Protein AF-A0A9W9TW59-F1 (afdb_monomer)

Organism: Penicillium citrinum (NCBI:txid5077)

InterPro domains:
  IPR010573 Major facilitator transporter Str1/Tri12-like [PF06609] (7-144)

Sequence (156 aa):
MCPLYCKPEDIGLASGFLGSAKQICGTIATSIYIAVLHGRVAVNLPRDVSAAALSAGLPGSSLSNFLDAFAIHKSSAIERVPGVTNRIIVAATDASKTAYSQSFRTVFLVSISFGVLSTIAAMLSVSVDDKLDNAIAAKLLGTDASQESINDDQEK

Radius of gyration: 30.32 Å; Cα contacts (8 Å, |Δi|>4): 82; chains: 1; bounding box: 84×18×67 Å

Secondary structure (DSSP, 8-state):
-GGGTS-GGGHHHHHHHHHHHHHHHHHHHHHHHHHHHHHHHHHHHHHHHHHHHHHTT--GGGHHHHHHHHHTT-HHHHTTSTT--HHHHHHHHHHHHHHHHHHHHHHHHHHHHHHHHHHHHHHTPPP-GGG--S--S-----GGGGTHHHHHTT--

Mean predicted aligned error: 12.63 Å

pLDDT: mean 75.86, std 13.12, range [33.72, 95.0]

Solvent-accessible surface area (backbone atoms only — not comparable to full-atom values): 8976 Å² total; per-residue (Å²): 120,58,65,69,77,44,59,76,90,42,34,64,60,49,49,52,50,52,51,51,55,53,50,53,53,52,52,52,54,51,51,50,48,51,53,52,39,52,58,36,40,70,52,36,35,60,51,38,27,48,53,35,33,48,75,62,66,41,58,77,86,44,46,63,62,44,51,56,20,55,74,68,69,36,67,74,50,42,72,67,38,83,79,68,45,75,67,39,55,52,41,29,55,52,26,38,54,52,23,49,52,58,28,49,54,53,49,53,55,54,50,50,54,56,50,51,53,51,51,52,55,57,70,70,55,75,85,62,69,93,57,71,62,97,75,72,85,71,80,84,74,56,82,79,57,66,61,58,66,64,54,60,74,71,76,115

Foldseek 3Di:
DQQLVDALVCNVVSVVVVVVVVVVVVVVLVVVLVVLLCVQLVPQLLVLLLVQLVVVPNDPVQSVQCVVLVVVVDPVSNVPGPPDDPSSVVSSVVSSVVSSVVSVVVSVVVVVVVVVVVVVVVVPDDDCVVSPDPDDSDDPDDPVCVVVVVVVVVVD

Structure (mmCIF, N/CA/C/O backbone):
data_AF-A0A9W9TW59-F1
#
_entry.id   AF-A0A9W9TW59-F1
#
loop_
_atom_site.group_PDB
_atom_site.id
_atom_site.type_symbol
_atom_site.label_atom_id
_atom_site.label_alt_id
_atom_site.label_comp_id
_atom_site.label_asym_id
_atom_site.label_entity_id
_atom_site.label_seq_id
_atom_site.pdbx_PDB_ins_code
_atom_site.Cartn_x
_atom_site.Cartn_y
_atom_site.Cartn_z
_atom_site.occupancy
_atom_site.B_iso_or_equiv
_atom_site.auth_seq_id
_atom_site.auth_comp_id
_atom_site.auth_asym_id
_atom_site.auth_atom_id
_atom_site.pdbx_PDB_model_num
ATOM 1 N N . MET A 1 1 ? 18.274 -1.350 -21.489 1.00 56.00 1 MET A N 1
ATOM 2 C CA . MET A 1 1 ? 18.341 -1.213 -22.961 1.00 56.00 1 MET A CA 1
ATOM 3 C C . MET A 1 1 ? 19.050 0.056 -23.446 1.00 56.00 1 MET A C 1
ATOM 5 O O . MET A 1 1 ? 19.491 0.058 -24.582 1.00 56.00 1 MET A O 1
ATOM 9 N N . CYS A 1 2 ? 19.261 1.095 -22.624 1.00 59.47 2 CYS A N 1
ATOM 10 C CA . CYS A 1 2 ? 20.026 2.290 -23.033 1.00 59.47 2 CYS A CA 1
ATOM 11 C C . CYS A 1 2 ? 21.478 2.059 -23.523 1.00 59.47 2 CYS A C 1
ATOM 13 O O . CYS A 1 2 ? 21.885 2.784 -24.427 1.00 59.47 2 CYS A O 1
ATOM 15 N N . PRO A 1 3 ? 22.257 1.074 -23.017 1.00 64.06 3 PRO A N 1
ATOM 16 C CA . PRO A 1 3 ? 23.664 0.936 -23.411 1.00 64.06 3 PRO A CA 1
ATOM 17 C C . PRO A 1 3 ? 23.898 0.603 -24.889 1.00 64.06 3 PRO A C 1
ATOM 19 O O . PRO A 1 3 ? 24.966 0.906 -25.397 1.00 64.06 3 PRO A O 1
AT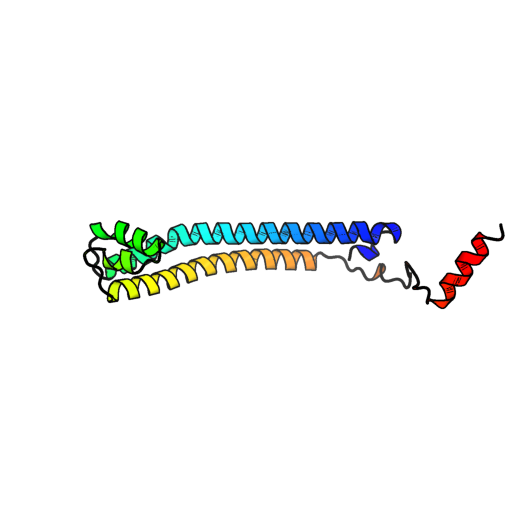OM 22 N N . LEU A 1 4 ? 22.919 0.005 -25.581 1.00 68.00 4 LEU A N 1
ATOM 23 C CA . LEU A 1 4 ? 23.049 -0.350 -27.004 1.00 68.00 4 LEU A CA 1
ATOM 24 C C . LEU A 1 4 ? 22.642 0.785 -27.955 1.00 68.00 4 LEU A C 1
ATOM 26 O O . LEU A 1 4 ? 22.865 0.699 -29.158 1.00 68.00 4 LEU A O 1
ATOM 30 N N . TYR A 1 5 ? 21.999 1.830 -27.428 1.00 70.31 5 TYR A N 1
ATOM 31 C CA . TYR A 1 5 ? 21.502 2.952 -28.226 1.00 70.31 5 TYR A CA 1
ATOM 32 C C . TYR A 1 5 ? 22.427 4.173 -28.165 1.00 70.31 5 TYR A C 1
ATOM 34 O O . TYR A 1 5 ? 22.399 5.022 -29.053 1.00 70.31 5 TYR A O 1
ATOM 42 N N . CYS A 1 6 ? 23.246 4.260 -27.117 1.00 70.88 6 CYS A N 1
ATOM 43 C CA . CYS A 1 6 ? 24.203 5.337 -26.906 1.00 70.88 6 CYS A CA 1
ATOM 44 C C . CYS A 1 6 ? 25.602 4.934 -27.381 1.00 70.88 6 CYS A C 1
ATOM 46 O O . CYS A 1 6 ? 25.947 3.754 -27.431 1.00 70.88 6 CYS A O 1
ATOM 48 N N . LYS A 1 7 ? 26.421 5.936 -27.711 1.00 77.69 7 LYS A N 1
ATOM 49 C CA . LYS A 1 7 ? 27.840 5.718 -28.000 1.00 77.69 7 LYS A CA 1
ATOM 50 C C . LYS A 1 7 ? 28.561 5.188 -26.748 1.00 77.69 7 LYS A C 1
ATOM 52 O O . LYS A 1 7 ? 28.135 5.511 -25.637 1.00 77.69 7 LYS A O 1
ATOM 57 N N . PRO A 1 8 ? 29.670 4.441 -26.908 1.00 77.56 8 PRO A N 1
ATOM 58 C CA . PRO A 1 8 ? 30.474 3.915 -25.800 1.00 77.56 8 PRO A CA 1
ATOM 59 C C . PRO A 1 8 ? 30.847 4.944 -24.723 1.00 77.56 8 PRO A C 1
ATOM 61 O O . PRO A 1 8 ? 30.873 4.612 -23.544 1.00 77.56 8 PRO A O 1
ATOM 64 N N . GLU A 1 9 ? 31.089 6.191 -25.126 1.00 81.75 9 GLU A N 1
ATOM 65 C CA . GLU A 1 9 ? 31.438 7.320 -24.251 1.00 81.75 9 GLU A CA 1
ATOM 66 C C . GLU A 1 9 ? 30.305 7.747 -23.293 1.00 81.75 9 GLU A C 1
ATOM 68 O O . GLU A 1 9 ? 30.578 8.192 -22.179 1.00 81.75 9 GLU A O 1
ATOM 73 N N . ASP A 1 10 ? 29.037 7.516 -23.654 1.00 84.06 10 ASP A N 1
ATOM 74 C CA . ASP A 1 10 ? 27.863 8.030 -22.927 1.00 84.06 10 ASP A CA 1
ATOM 75 C C . ASP A 1 10 ? 27.094 6.960 -22.132 1.00 84.06 10 ASP A C 1
ATOM 77 O O . ASP A 1 10 ? 26.067 7.247 -21.504 1.00 84.06 10 ASP A O 1
ATOM 81 N N . ILE A 1 11 ? 27.563 5.708 -22.122 1.00 84.31 11 ILE A N 1
ATOM 82 C CA . ILE A 1 11 ? 26.847 4.586 -21.487 1.00 84.31 11 ILE A CA 1
ATOM 83 C C . ILE A 1 11 ? 26.612 4.805 -19.985 1.00 84.31 11 ILE A C 1
ATOM 85 O O . ILE A 1 11 ? 25.581 4.383 -19.449 1.00 84.31 11 ILE A O 1
ATOM 89 N N . GLY A 1 12 ? 27.544 5.492 -19.314 1.00 86.06 12 GLY A N 1
ATOM 90 C CA . GLY A 1 12 ? 27.455 5.831 -17.895 1.00 86.06 12 GLY A CA 1
ATOM 91 C C . GLY A 1 12 ? 26.373 6.874 -17.617 1.00 86.06 12 GLY A C 1
ATOM 92 O O . GLY A 1 12 ? 25.542 6.672 -16.730 1.00 86.06 12 GLY A O 1
ATOM 93 N N . LEU A 1 13 ? 26.322 7.940 -18.425 1.00 88.31 13 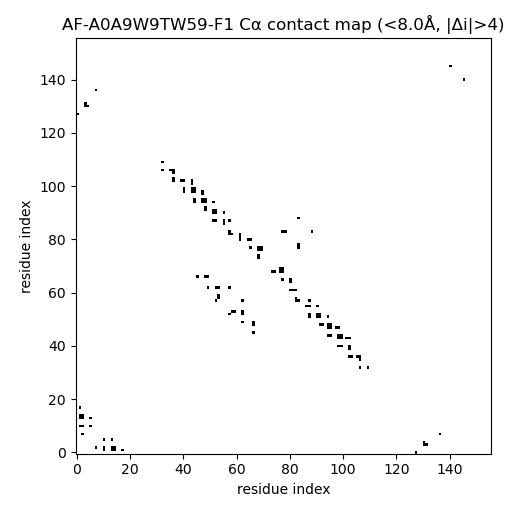LEU A N 1
ATOM 94 C CA . LEU A 1 13 ? 25.296 8.984 -18.331 1.00 88.31 13 LEU A CA 1
ATOM 95 C C . LEU A 1 13 ? 23.903 8.409 -18.606 1.00 88.31 13 LEU A C 1
ATOM 97 O O . LEU A 1 13 ? 22.978 8.615 -17.817 1.00 88.31 13 LEU A O 1
ATOM 101 N N . ALA A 1 14 ? 23.766 7.628 -19.678 1.00 86.19 14 ALA A N 1
ATOM 102 C CA . ALA A 1 14 ? 22.493 7.027 -20.063 1.00 86.19 14 ALA A CA 1
ATOM 103 C C . ALA A 1 14 ? 21.971 6.040 -19.001 1.00 86.19 14 ALA A C 1
ATOM 105 O O . ALA A 1 14 ? 20.789 6.064 -18.645 1.00 86.19 14 ALA A O 1
ATOM 106 N N . SER A 1 15 ? 22.850 5.197 -18.449 1.00 85.62 15 SER A N 1
ATOM 107 C CA . SER A 1 15 ? 22.480 4.227 -17.408 1.00 85.62 15 SER A CA 1
ATOM 108 C C . SER A 1 15 ? 22.170 4.902 -16.067 1.00 85.62 15 SER A C 1
ATOM 110 O O . SER A 1 15 ? 21.210 4.518 -15.394 1.00 85.62 15 SER A O 1
ATOM 112 N N . GLY A 1 16 ? 22.929 5.936 -15.694 1.00 89.69 16 GLY A N 1
ATOM 113 C CA . GLY A 1 16 ? 22.694 6.718 -14.477 1.00 89.69 16 GLY A CA 1
ATOM 114 C C . GLY A 1 16 ? 21.382 7.507 -14.519 1.00 89.69 16 GLY A C 1
ATOM 115 O O . GLY A 1 16 ? 20.626 7.522 -13.539 1.00 89.69 16 GLY A O 1
ATOM 116 N N . PHE A 1 17 ? 21.059 8.100 -15.672 1.00 90.25 17 PHE A N 1
ATOM 117 C CA . PHE A 1 17 ? 19.783 8.781 -15.885 1.00 90.25 17 PHE A CA 1
ATOM 118 C C . PHE A 1 17 ? 18.599 7.810 -15.786 1.00 90.25 17 PHE A C 1
ATOM 120 O O . PHE A 1 17 ? 17.645 8.074 -15.049 1.00 90.25 17 PHE A O 1
ATOM 127 N N . LEU A 1 18 ? 18.686 6.648 -16.447 1.00 88.12 18 LEU A N 1
ATOM 128 C CA . LEU A 1 18 ? 17.665 5.599 -16.354 1.00 88.12 18 LEU A CA 1
ATOM 129 C C . LEU A 1 18 ? 17.457 5.131 -14.904 1.00 88.12 18 LEU A C 1
ATOM 131 O O . LEU A 1 18 ? 16.318 4.964 -14.459 1.00 88.12 18 LEU A O 1
ATOM 135 N N . GLY A 1 19 ? 18.548 4.948 -14.155 1.00 89.00 19 GLY A N 1
ATOM 136 C CA . GLY A 1 19 ? 18.500 4.592 -12.737 1.00 89.00 19 GLY A CA 1
ATOM 137 C C . GLY A 1 19 ? 17.748 5.632 -11.906 1.00 89.00 19 GLY A C 1
ATOM 138 O O . GLY A 1 19 ? 16.834 5.279 -11.160 1.00 89.00 19 GLY A O 1
ATOM 139 N N . SER A 1 20 ? 18.067 6.913 -12.090 1.00 93.19 20 SER A N 1
ATOM 140 C CA . SER A 1 20 ? 17.399 8.023 -11.396 1.00 93.19 20 SER A CA 1
ATOM 141 C C . SER A 1 20 ? 15.906 8.087 -11.717 1.00 93.19 20 SER A C 1
ATOM 143 O O . SER A 1 20 ? 15.081 8.159 -10.804 1.00 93.19 20 SER A O 1
ATOM 145 N N . ALA A 1 21 ? 15.541 7.971 -12.997 1.00 89.75 21 ALA A N 1
ATOM 146 C CA . ALA A 1 21 ? 14.145 7.952 -13.428 1.00 89.75 21 ALA A CA 1
ATOM 147 C C . ALA A 1 21 ? 13.359 6.809 -12.761 1.00 89.75 21 ALA A C 1
ATOM 149 O O . ALA A 1 21 ? 12.262 7.026 -12.242 1.00 89.75 21 ALA A O 1
ATOM 150 N N . LYS A 1 22 ? 13.948 5.605 -12.677 1.00 88.38 22 LYS A N 1
ATOM 151 C CA . LYS A 1 22 ? 13.330 4.460 -11.989 1.00 88.38 22 LYS A CA 1
ATOM 152 C C . LYS A 1 22 ? 13.079 4.744 -10.505 1.00 88.38 22 LYS A C 1
ATOM 154 O O . LYS A 1 22 ? 12.034 4.359 -9.976 1.00 88.38 22 LYS A O 1
ATOM 159 N N . GLN A 1 23 ? 14.028 5.392 -9.832 1.00 93.06 23 GLN A N 1
ATOM 160 C CA . GLN A 1 23 ? 13.902 5.713 -8.408 1.00 93.06 23 GLN A CA 1
ATOM 161 C C . GLN A 1 23 ? 12.814 6.760 -8.158 1.00 93.06 23 GLN A C 1
ATOM 163 O O . GLN A 1 23 ? 12.021 6.597 -7.231 1.00 93.06 23 GLN A O 1
ATOM 168 N N . ILE A 1 24 ? 12.707 7.778 -9.016 1.00 94.81 24 ILE A N 1
ATOM 169 C CA . ILE A 1 24 ? 11.651 8.797 -8.925 1.00 94.81 24 ILE A CA 1
ATOM 170 C C . ILE A 1 24 ? 10.267 8.143 -9.032 1.00 94.81 24 ILE A C 1
ATOM 172 O O . ILE A 1 24 ? 9.409 8.378 -8.178 1.00 94.81 24 ILE A O 1
ATOM 176 N N . CYS A 1 25 ? 10.067 7.255 -10.010 1.00 89.19 25 CYS A N 1
ATOM 177 C CA . CYS A 1 25 ? 8.811 6.515 -10.158 1.00 89.19 25 CYS A CA 1
ATOM 178 C C . CYS A 1 25 ? 8.468 5.682 -8.910 1.00 89.19 25 CYS A C 1
ATOM 180 O O . CYS A 1 25 ? 7.315 5.671 -8.478 1.00 89.19 25 CYS A O 1
ATOM 182 N N . GLY A 1 26 ? 9.460 5.020 -8.301 1.00 90.25 26 GLY A N 1
ATOM 183 C CA . GLY A 1 26 ? 9.267 4.234 -7.076 1.00 90.25 26 GLY A CA 1
ATOM 184 C C . GLY A 1 26 ? 8.805 5.079 -5.884 1.00 90.25 26 GLY A C 1
ATOM 185 O O . GLY A 1 26 ? 7.881 4.690 -5.162 1.00 90.25 26 GLY A O 1
ATOM 186 N N . THR A 1 27 ? 9.395 6.263 -5.710 1.00 95.00 27 THR A N 1
ATOM 187 C CA . THR A 1 27 ? 9.021 7.200 -4.640 1.00 95.00 27 THR A CA 1
ATOM 188 C C . THR A 1 27 ? 7.611 7.749 -4.837 1.00 95.00 27 THR A C 1
ATOM 190 O O . THR A 1 27 ? 6.821 7.765 -3.891 1.00 95.00 27 THR A O 1
ATOM 193 N N . ILE A 1 28 ? 7.261 8.145 -6.065 1.00 93.38 28 ILE A N 1
ATOM 194 C CA . ILE A 1 28 ? 5.924 8.662 -6.389 1.00 93.38 28 ILE A CA 1
ATOM 195 C C . ILE A 1 28 ? 4.863 7.586 -6.136 1.00 93.38 28 ILE A C 1
ATOM 197 O O . ILE A 1 28 ? 3.877 7.850 -5.449 1.00 93.38 28 ILE A O 1
ATOM 201 N N . ALA A 1 29 ? 5.087 6.359 -6.619 1.00 90.31 29 ALA A N 1
ATOM 202 C CA . ALA A 1 29 ? 4.166 5.246 -6.398 1.00 90.31 29 ALA A CA 1
ATOM 203 C C . ALA A 1 29 ? 3.953 4.981 -4.898 1.00 90.31 29 ALA A C 1
ATOM 205 O O . ALA A 1 29 ? 2.817 4.871 -4.440 1.00 90.31 29 ALA A O 1
ATOM 206 N N . THR A 1 30 ? 5.038 4.961 -4.119 1.00 91.81 30 THR A N 1
ATOM 207 C CA . THR A 1 30 ? 4.977 4.775 -2.661 1.00 91.81 30 THR A CA 1
ATOM 208 C C . THR A 1 30 ? 4.178 5.887 -1.980 1.00 91.81 30 THR A C 1
ATOM 210 O O . THR A 1 30 ? 3.311 5.602 -1.154 1.00 91.81 30 THR A O 1
ATOM 213 N N . SER A 1 31 ? 4.407 7.148 -2.354 1.00 94.94 31 SER A N 1
ATOM 214 C CA . SER A 1 31 ? 3.675 8.293 -1.799 1.00 94.94 31 SER A CA 1
ATOM 215 C C . SER A 1 31 ? 2.172 8.211 -2.089 1.00 94.94 31 SER A C 1
ATOM 217 O O . SER A 1 31 ? 1.363 8.400 -1.180 1.00 94.94 31 SER A O 1
ATOM 219 N N . ILE A 1 32 ? 1.790 7.837 -3.315 1.00 92.12 32 ILE A N 1
ATOM 220 C CA . ILE A 1 32 ? 0.385 7.635 -3.698 1.00 92.12 32 ILE A CA 1
ATOM 221 C C . ILE A 1 32 ? -0.247 6.516 -2.864 1.00 92.12 32 ILE A C 1
ATOM 223 O O . ILE A 1 32 ? -1.344 6.698 -2.334 1.00 92.12 32 ILE A O 1
ATOM 227 N N . TYR A 1 33 ? 0.434 5.377 -2.703 1.00 90.94 33 TYR A N 1
ATOM 228 C CA . TYR A 1 33 ? -0.090 4.273 -1.895 1.00 90.94 33 TYR A CA 1
ATOM 229 C C . TYR A 1 33 ? -0.319 4.677 -0.442 1.00 90.94 33 TYR A C 1
ATOM 231 O O . TYR A 1 33 ? -1.374 4.370 0.113 1.00 90.94 33 TYR A O 1
ATOM 239 N N . ILE A 1 34 ? 0.631 5.397 0.157 1.00 93.06 34 ILE A N 1
ATOM 240 C CA . ILE A 1 34 ? 0.508 5.899 1.527 1.00 93.06 34 ILE A CA 1
ATOM 241 C C . ILE A 1 34 ? -0.652 6.896 1.618 1.00 93.06 34 ILE A C 1
ATOM 243 O O . ILE A 1 34 ? -1.501 6.752 2.492 1.00 93.06 34 ILE A O 1
ATOM 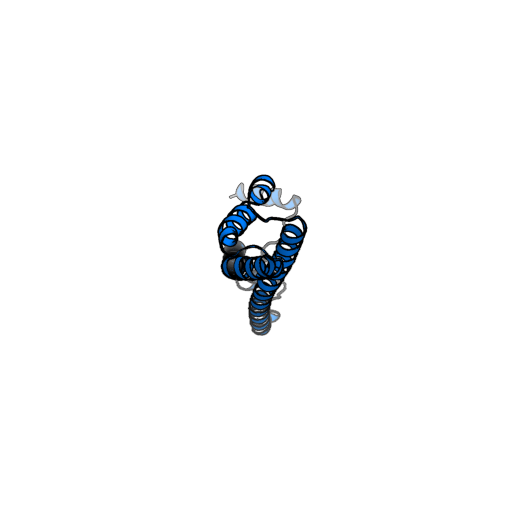247 N N . ALA A 1 35 ? -0.757 7.855 0.696 1.00 93.44 35 ALA A N 1
ATOM 248 C CA . ALA A 1 35 ? -1.836 8.842 0.698 1.00 93.44 35 ALA A CA 1
ATOM 249 C C . ALA A 1 35 ? -3.226 8.189 0.594 1.00 93.44 35 ALA A C 1
ATOM 251 O O . ALA A 1 35 ? -4.133 8.529 1.357 1.00 93.44 35 ALA A O 1
ATOM 252 N N . VAL A 1 36 ? -3.388 7.207 -0.301 1.00 90.94 36 VAL A N 1
ATOM 253 C CA . VAL A 1 36 ? -4.640 6.448 -0.444 1.00 90.94 36 VAL A CA 1
ATOM 254 C C . VAL A 1 36 ? -4.928 5.630 0.812 1.00 90.94 36 VAL A C 1
ATOM 256 O O . VAL A 1 36 ? -6.064 5.636 1.289 1.00 90.94 36 VAL A O 1
ATOM 259 N N . LEU A 1 37 ? -3.923 4.949 1.366 1.00 90.38 37 LEU A N 1
ATOM 260 C CA . LEU A 1 37 ? -4.084 4.156 2.580 1.00 90.38 37 LEU A CA 1
ATOM 261 C C . LEU A 1 37 ? -4.510 5.036 3.759 1.00 90.38 37 LEU A C 1
ATOM 263 O O . LEU A 1 37 ? -5.500 4.721 4.409 1.00 90.38 37 LEU A O 1
ATOM 267 N N . HIS A 1 38 ? -3.829 6.157 3.997 1.00 89.56 38 HIS A N 1
ATOM 268 C CA . HIS A 1 38 ? -4.184 7.095 5.062 1.00 89.56 38 HIS A CA 1
ATOM 269 C C . HIS A 1 38 ? -5.579 7.688 4.861 1.00 89.56 38 HIS A C 1
ATOM 271 O O . HIS A 1 38 ? -6.362 7.712 5.807 1.00 89.56 38 HIS A O 1
ATOM 277 N N . GLY A 1 39 ? -5.925 8.097 3.636 1.00 90.06 39 GLY A N 1
ATOM 278 C CA . GLY A 1 39 ? -7.256 8.620 3.329 1.00 90.06 39 GLY A CA 1
ATOM 279 C C . GLY A 1 39 ? -8.369 7.594 3.563 1.00 90.06 39 GLY A C 1
ATOM 280 O O . GLY A 1 39 ? -9.420 7.937 4.099 1.00 90.06 39 GLY A O 1
ATOM 281 N N . ARG A 1 40 ? -8.143 6.319 3.215 1.00 87.94 40 ARG A N 1
ATOM 282 C CA . ARG A 1 40 ? -9.122 5.240 3.433 1.00 87.94 40 ARG A CA 1
ATOM 283 C C . ARG A 1 40 ? -9.200 4.806 4.890 1.00 87.94 40 ARG A C 1
ATOM 285 O O . ARG A 1 40 ? -10.302 4.684 5.413 1.00 87.94 40 ARG A O 1
ATOM 292 N N . VAL A 1 41 ? -8.067 4.640 5.566 1.00 86.69 41 VAL A N 1
ATOM 293 C CA . VAL A 1 41 ? -8.029 4.282 6.990 1.00 86.69 41 VAL A CA 1
ATOM 294 C C . VAL A 1 41 ? -8.692 5.372 7.833 1.00 86.69 41 VAL A C 1
ATOM 296 O O . VAL A 1 41 ? -9.501 5.046 8.694 1.00 86.69 41 VAL A O 1
ATOM 299 N N . ALA A 1 42 ? -8.455 6.655 7.546 1.00 83.88 42 ALA A N 1
ATOM 300 C CA . ALA A 1 42 ? -9.081 7.761 8.276 1.00 83.88 42 ALA A CA 1
ATOM 301 C C . ALA A 1 42 ? -10.619 7.772 8.190 1.00 83.88 42 ALA A C 1
ATOM 303 O O . ALA A 1 42 ? -11.269 8.309 9.080 1.00 83.88 42 ALA A O 1
ATOM 304 N N . VAL A 1 43 ? -11.208 7.171 7.149 1.00 83.12 43 VAL A N 1
ATOM 305 C CA . VAL A 1 43 ? -12.666 7.093 6.964 1.00 83.12 43 VAL A CA 1
ATOM 306 C C . VAL A 1 43 ? -13.226 5.755 7.451 1.00 83.12 43 VAL A C 1
ATOM 308 O O . VAL A 1 43 ? -14.213 5.721 8.185 1.00 83.12 43 VAL A O 1
ATOM 311 N N . ASN A 1 44 ? -12.606 4.640 7.062 1.00 83.06 44 ASN A N 1
ATOM 312 C CA . ASN A 1 44 ? -13.098 3.296 7.356 1.00 83.06 44 ASN A CA 1
ATOM 313 C C . ASN A 1 44 ? -12.916 2.921 8.831 1.00 83.06 44 ASN A C 1
ATOM 315 O O . ASN A 1 44 ? -13.801 2.296 9.409 1.00 83.06 44 ASN A O 1
ATOM 319 N N . LEU A 1 45 ? -11.805 3.325 9.454 1.00 78.62 45 LEU A N 1
ATOM 320 C CA . LEU A 1 45 ? -11.500 2.977 10.841 1.00 78.62 45 LEU A CA 1
ATOM 321 C C . LEU A 1 45 ? -12.528 3.562 11.831 1.00 78.62 45 LEU A C 1
ATOM 323 O O . LEU A 1 45 ? -13.135 2.775 12.558 1.00 78.62 45 LEU A O 1
ATOM 327 N N . PRO A 1 46 ? -12.819 4.882 11.854 1.00 76.50 46 PRO A N 1
ATOM 328 C CA . PRO A 1 46 ? -13.838 5.410 12.759 1.00 76.50 46 PRO A CA 1
ATOM 329 C C . PRO A 1 46 ? -15.240 4.902 12.407 1.00 76.50 46 PRO A C 1
ATOM 331 O O . PRO A 1 46 ? -16.044 4.699 13.312 1.00 76.50 46 PRO A O 1
ATOM 334 N N . ARG A 1 47 ? -15.544 4.640 11.128 1.00 79.81 47 ARG A N 1
ATOM 335 C CA . ARG A 1 47 ? -16.846 4.106 10.695 1.00 79.81 47 ARG A CA 1
ATOM 336 C C . ARG A 1 47 ? -17.103 2.692 11.216 1.00 79.81 47 ARG A C 1
ATOM 338 O O . ARG A 1 47 ? -18.147 2.449 11.815 1.00 79.81 47 ARG A O 1
ATOM 345 N N . ASP A 1 48 ? -16.171 1.769 11.008 1.00 79.06 48 ASP A N 1
ATOM 346 C CA . ASP A 1 48 ? -16.372 0.368 11.388 1.00 79.06 48 ASP A CA 1
ATOM 347 C C . ASP A 1 48 ? -16.214 0.177 12.907 1.00 79.06 48 ASP A C 1
ATOM 349 O O . ASP A 1 48 ? -16.979 -0.571 13.518 1.00 79.06 48 ASP A O 1
ATOM 353 N N . VAL A 1 49 ? -15.298 0.915 13.553 1.00 76.94 49 VAL A N 1
ATOM 354 C CA . VAL A 1 49 ? -15.133 0.877 15.018 1.00 76.94 49 VAL A CA 1
ATOM 355 C C . VAL A 1 49 ? -16.331 1.511 15.732 1.00 76.94 49 VAL A C 1
ATOM 357 O O . VAL A 1 49 ? -16.791 0.960 16.731 1.00 76.94 49 VAL A O 1
ATOM 360 N N . SER A 1 50 ? -16.892 2.617 15.225 1.00 74.56 50 SER A N 1
ATOM 361 C CA . SER A 1 50 ? -18.109 3.210 15.807 1.00 74.56 50 SER A CA 1
ATOM 362 C C . SER A 1 50 ? -19.327 2.298 15.653 1.00 74.56 50 SER A C 1
ATOM 364 O O . SER A 1 50 ? -20.064 2.106 16.620 1.00 74.56 50 SER A O 1
ATOM 366 N N . ALA A 1 51 ? -19.508 1.669 14.488 1.00 76.81 51 ALA A N 1
ATOM 367 C CA . ALA A 1 51 ? -20.586 0.708 14.260 1.00 76.81 51 ALA A CA 1
ATOM 368 C C . ALA A 1 51 ? -20.480 -0.514 15.191 1.00 76.81 51 ALA A C 1
ATOM 370 O O . ALA A 1 51 ? -21.487 -0.948 15.760 1.00 76.81 51 ALA A O 1
ATOM 371 N N . ALA A 1 52 ? -19.268 -1.038 15.396 1.00 75.12 52 ALA A N 1
ATOM 372 C CA . ALA A 1 52 ? -19.020 -2.150 16.311 1.00 75.12 52 ALA A CA 1
ATOM 373 C C . ALA A 1 52 ? -19.205 -1.752 17.784 1.00 75.12 52 ALA A C 1
ATOM 375 O O . ALA A 1 52 ? -19.805 -2.510 18.546 1.00 75.12 52 ALA A O 1
ATOM 376 N N . ALA A 1 53 ? -18.757 -0.557 18.184 1.00 70.56 53 ALA A N 1
ATOM 377 C CA . ALA A 1 53 ? -18.930 -0.045 19.543 1.00 70.56 53 ALA A CA 1
ATOM 378 C C . ALA A 1 53 ? -20.412 0.184 19.890 1.00 70.56 53 ALA A C 1
ATOM 380 O O . ALA A 1 53 ? -20.859 -0.227 20.962 1.00 70.56 53 ALA A O 1
ATOM 381 N N . LEU A 1 54 ? -21.194 0.765 18.972 1.00 75.81 54 LEU A N 1
ATOM 382 C CA . LEU A 1 54 ? -22.643 0.938 19.146 1.00 75.81 54 LEU A CA 1
ATOM 383 C C . LEU A 1 54 ? -23.373 -0.409 19.190 1.00 75.81 54 LEU A C 1
ATOM 385 O O . LEU A 1 54 ? -24.214 -0.621 20.061 1.00 75.81 54 LEU A O 1
ATOM 389 N N . SER A 1 55 ? -23.011 -1.348 18.310 1.00 70.69 55 SER A N 1
ATOM 390 C CA . SER A 1 55 ? -23.597 -2.699 18.298 1.00 70.69 55 SER A CA 1
ATOM 391 C C . SER A 1 55 ? -23.252 -3.504 19.555 1.00 70.69 55 SER A C 1
ATOM 393 O O . SER A 1 55 ? -24.019 -4.370 19.971 1.00 70.69 55 SER A O 1
ATOM 395 N N . ALA A 1 56 ? -22.113 -3.212 20.186 1.00 66.81 56 ALA A N 1
ATOM 396 C CA . ALA A 1 56 ? -21.690 -3.819 21.442 1.00 66.81 56 ALA A CA 1
ATOM 397 C C . ALA A 1 56 ? -22.323 -3.163 22.689 1.00 66.81 56 ALA A C 1
ATOM 399 O O . ALA A 1 56 ? -22.058 -3.616 23.804 1.00 66.81 56 ALA A O 1
ATOM 400 N N . GLY A 1 57 ? -23.176 -2.145 22.513 1.00 63.56 57 GLY A N 1
ATOM 401 C CA . GLY A 1 57 ? -23.951 -1.517 23.586 1.00 63.56 57 GLY A CA 1
ATOM 402 C C . GLY A 1 57 ? -23.283 -0.307 24.240 1.00 63.56 57 GLY A C 1
ATOM 403 O O . GLY A 1 57 ? -23.688 0.085 25.334 1.00 63.56 57 GLY A O 1
ATOM 404 N N . LEU A 1 58 ? -22.267 0.290 23.606 1.00 67.31 58 LEU A N 1
ATOM 405 C CA . LEU A 1 58 ? -21.641 1.501 24.130 1.00 67.31 58 LEU A CA 1
ATOM 406 C C . LEU A 1 58 ? -22.599 2.703 23.977 1.00 67.31 58 LEU A C 1
ATOM 408 O O . LEU A 1 58 ? -23.092 2.942 22.870 1.00 67.31 58 LEU A O 1
ATOM 412 N N . PRO A 1 59 ? -22.862 3.493 25.036 1.00 66.31 59 PRO A N 1
ATOM 413 C CA . PRO A 1 59 ? -23.656 4.711 24.911 1.00 66.31 59 PRO A CA 1
ATOM 414 C C . PRO A 1 59 ? -22.955 5.708 23.980 1.00 66.31 59 PRO A C 1
ATOM 416 O O . PRO A 1 59 ? -21.752 5.949 24.101 1.00 66.31 59 PRO A O 1
ATOM 419 N N . GLY A 1 60 ? -23.711 6.317 23.059 1.00 63.34 60 GLY A N 1
ATOM 420 C CA . GLY A 1 60 ? -23.171 7.217 22.028 1.00 63.34 60 GLY A CA 1
ATOM 421 C C . GLY A 1 60 ? -22.383 8.417 22.572 1.00 63.34 60 GLY A C 1
ATOM 422 O O . GLY A 1 60 ? -21.517 8.942 21.880 1.00 63.34 60 GLY A O 1
ATOM 423 N N . SER A 1 61 ? -22.610 8.804 23.831 1.00 65.88 61 SER A N 1
ATOM 424 C CA . SER A 1 61 ? -21.856 9.847 24.539 1.00 65.88 61 SER A CA 1
ATOM 425 C C . SER A 1 61 ? -20.400 9.465 24.843 1.00 65.88 61 SER A C 1
ATOM 427 O O . SER A 1 61 ? -19.542 10.343 24.895 1.00 65.88 61 SER A O 1
ATOM 429 N N . SER A 1 62 ? -20.094 8.173 25.004 1.00 66.38 62 SER A N 1
ATOM 430 C CA . SER A 1 62 ? -18.736 7.668 25.275 1.00 66.38 62 SER A CA 1
ATOM 431 C C . SER A 1 62 ? -17.964 7.303 24.004 1.00 66.38 62 SER A C 1
ATOM 433 O O . SER A 1 62 ? -16.776 6.990 24.078 1.00 66.38 62 SER A O 1
ATOM 435 N N . LEU A 1 63 ? -18.609 7.345 22.835 1.00 69.56 63 LEU A N 1
ATOM 436 C CA . LEU A 1 63 ? -18.041 6.859 21.578 1.00 69.56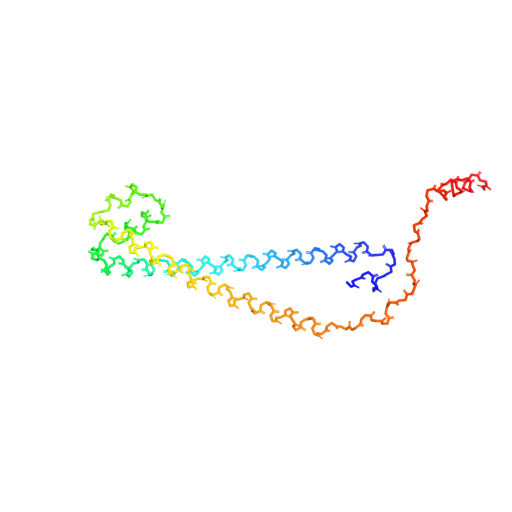 63 LEU A CA 1
ATOM 437 C C . LEU A 1 63 ? -16.844 7.694 21.105 1.00 69.56 63 LEU A C 1
ATOM 439 O O . LEU A 1 63 ? -15.842 7.125 20.682 1.00 69.56 63 LEU A O 1
ATOM 443 N N . SER A 1 64 ? -16.907 9.023 21.238 1.00 69.81 64 SER A N 1
ATOM 444 C CA . SER A 1 64 ? -15.783 9.902 20.878 1.00 69.81 64 SER A CA 1
ATOM 445 C C . SER A 1 64 ? -14.574 9.675 21.790 1.00 69.81 64 SER A C 1
ATOM 447 O O . SER A 1 64 ? -13.461 9.523 21.302 1.00 69.81 64 SER A O 1
ATOM 449 N N . ASN A 1 65 ? -14.802 9.557 23.105 1.00 69.25 65 ASN A N 1
ATOM 450 C CA . ASN A 1 65 ? -13.743 9.276 24.082 1.00 69.25 65 ASN A CA 1
ATOM 451 C C . ASN A 1 65 ? -13.125 7.885 23.880 1.00 69.25 65 ASN A C 1
ATOM 453 O O . ASN A 1 65 ? -11.923 7.708 24.063 1.00 69.25 65 ASN A O 1
ATOM 457 N N . PHE A 1 66 ? -13.935 6.897 23.484 1.00 70.75 66 PHE A N 1
ATOM 458 C CA . PHE A 1 66 ? -13.450 5.565 23.139 1.00 70.75 66 PHE A CA 1
ATOM 459 C C . PHE A 1 66 ? -12.602 5.578 21.865 1.00 70.75 66 PHE A C 1
ATOM 461 O O . PHE A 1 66 ? -11.545 4.958 21.855 1.00 70.75 66 PHE A O 1
ATOM 468 N N . LEU A 1 67 ? -13.016 6.300 20.818 1.00 72.38 67 LEU A N 1
ATOM 469 C CA . LEU A 1 67 ? -12.230 6.430 19.587 1.00 72.38 67 LEU A CA 1
ATOM 470 C C . LEU A 1 67 ? -10.896 7.150 19.823 1.00 72.38 67 LEU A C 1
ATOM 472 O O . LEU A 1 67 ? -9.878 6.674 19.324 1.00 72.38 67 LEU A O 1
ATOM 476 N N . ASP A 1 68 ? -10.874 8.220 20.623 1.00 72.50 68 ASP A N 1
ATOM 477 C CA . ASP A 1 68 ? -9.629 8.901 21.010 1.00 72.50 68 ASP A CA 1
ATOM 478 C C . ASP A 1 68 ? -8.703 7.973 21.810 1.00 72.50 68 ASP A C 1
ATOM 480 O O . ASP A 1 68 ? -7.518 7.831 21.501 1.00 72.50 68 ASP A O 1
ATOM 484 N N . ALA A 1 69 ? -9.241 7.262 22.807 1.00 69.00 69 ALA A N 1
ATOM 485 C CA . ALA A 1 69 ? -8.467 6.301 23.592 1.00 69.00 69 ALA A CA 1
ATOM 486 C C . ALA A 1 69 ? -7.939 5.133 22.737 1.00 69.00 69 ALA A C 1
ATOM 488 O O . ALA A 1 69 ? -6.819 4.657 22.955 1.00 69.00 69 ALA A O 1
ATOM 489 N N . PHE A 1 70 ? -8.724 4.690 21.751 1.00 70.19 70 PHE A N 1
ATOM 490 C CA . PHE A 1 70 ? -8.365 3.618 20.827 1.00 70.19 70 PHE A CA 1
ATOM 491 C C . PHE A 1 70 ? -7.294 4.058 19.821 1.00 70.19 70 PHE A C 1
ATOM 493 O O . PHE A 1 70 ? -6.373 3.289 19.550 1.00 70.19 70 PHE A O 1
ATOM 500 N N . ALA A 1 71 ? -7.346 5.303 19.336 1.00 69.50 71 ALA A N 1
ATOM 501 C CA . ALA A 1 71 ? -6.334 5.878 18.446 1.00 69.50 71 ALA A CA 1
ATOM 502 C C . ALA A 1 71 ? -4.954 6.002 19.117 1.00 69.50 71 ALA A C 1
ATOM 504 O O . ALA A 1 71 ? -3.922 5.852 18.465 1.00 69.50 71 ALA A O 1
ATOM 505 N N . ILE A 1 72 ? -4.926 6.229 20.433 1.00 72.69 72 ILE A N 1
ATOM 506 C CA . ILE A 1 72 ? -3.687 6.325 21.222 1.00 72.69 72 ILE A CA 1
ATOM 507 C C . ILE A 1 72 ? -3.123 4.924 21.559 1.00 72.69 72 ILE A C 1
ATOM 509 O O . ILE A 1 72 ? -2.023 4.814 22.103 1.00 72.69 72 ILE A O 1
ATOM 513 N N . HIS A 1 73 ? -3.849 3.840 21.240 1.00 65.06 73 HIS A N 1
ATOM 514 C CA . HIS A 1 73 ? -3.486 2.447 21.546 1.00 65.06 73 HIS A CA 1
ATOM 515 C C . HIS A 1 73 ? -3.099 2.209 23.021 1.00 65.06 73 HIS A C 1
ATOM 517 O O . HIS A 1 73 ? -2.332 1.299 23.341 1.00 65.06 73 HIS A O 1
ATOM 523 N N . LYS A 1 74 ? -3.622 3.020 23.951 1.00 67.88 74 LYS A N 1
ATOM 524 C CA . LYS A 1 74 ? -3.340 2.889 25.386 1.00 67.88 74 LYS A CA 1
ATOM 525 C C . LYS A 1 74 ? -4.467 2.145 26.086 1.00 67.88 74 LYS A C 1
ATOM 527 O O . LYS A 1 74 ? -5.525 2.718 26.335 1.00 67.88 74 LYS A O 1
ATOM 532 N N . SER A 1 75 ? -4.196 0.911 26.512 1.00 62.06 75 SER A N 1
ATOM 533 C CA . SER A 1 75 ? -5.144 0.103 27.297 1.00 62.06 75 SER A CA 1
ATOM 534 C C . SER A 1 75 ? -5.643 0.825 28.555 1.00 62.06 75 SER A C 1
ATOM 536 O O . SER A 1 75 ? -6.826 0.762 28.867 1.00 62.06 75 SER A O 1
ATOM 538 N N . SER A 1 76 ? -4.789 1.617 29.213 1.00 62.47 76 SER A N 1
ATOM 539 C CA . SER A 1 76 ? -5.165 2.398 30.402 1.00 62.47 76 SER A CA 1
ATOM 540 C C . SER A 1 76 ? -6.148 3.542 30.127 1.00 62.47 76 SER A C 1
ATOM 542 O O . SER A 1 76 ? -6.882 3.954 31.025 1.00 62.47 76 SER A O 1
ATOM 544 N N . ALA A 1 77 ? -6.172 4.074 28.900 1.00 62.50 77 ALA A N 1
ATOM 545 C CA . ALA A 1 77 ? -7.133 5.095 28.489 1.00 62.50 77 ALA A CA 1
ATOM 546 C C . ALA A 1 77 ? -8.480 4.466 28.110 1.00 62.50 77 ALA A C 1
ATOM 548 O O . ALA A 1 77 ? -9.526 5.042 28.391 1.00 62.50 77 ALA A O 1
ATOM 549 N N . ILE A 1 78 ? -8.447 3.262 27.532 1.00 62.34 78 ILE A N 1
ATOM 550 C CA . ILE A 1 78 ? -9.633 2.498 27.129 1.00 62.34 78 ILE A CA 1
ATOM 551 C C . ILE A 1 78 ? -10.418 2.013 28.359 1.00 62.34 78 ILE A C 1
ATOM 553 O O . ILE A 1 78 ? -11.642 2.110 28.382 1.00 62.34 78 ILE A O 1
ATOM 557 N N . GLU A 1 79 ? -9.727 1.573 29.415 1.00 64.06 79 GLU A N 1
ATOM 558 C CA . GLU A 1 79 ? -10.343 1.155 30.688 1.00 64.06 79 GLU A CA 1
ATOM 559 C C . GLU A 1 79 ? -10.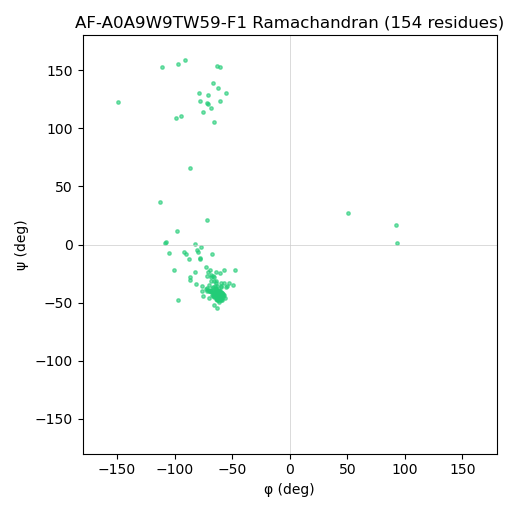967 2.312 31.486 1.00 64.06 79 GLU A C 1
ATOM 561 O O . GLU A 1 79 ? -11.856 2.092 32.306 1.00 64.06 79 GLU A O 1
ATOM 566 N N . ARG A 1 80 ? -10.535 3.557 31.241 1.00 63.34 80 ARG A N 1
ATOM 567 C CA . ARG A 1 80 ? -11.116 4.755 31.872 1.00 63.34 80 ARG A CA 1
ATOM 568 C C . ARG A 1 80 ? -12.446 5.186 31.256 1.00 63.34 80 ARG A C 1
ATOM 570 O O . ARG A 1 80 ? -13.111 6.047 31.833 1.00 63.34 80 ARG A O 1
ATOM 577 N N . VAL A 1 81 ? -12.832 4.640 30.101 1.00 62.78 81 VAL A N 1
ATOM 578 C CA . VAL A 1 81 ? -14.075 5.028 29.430 1.00 62.78 81 VAL A CA 1
ATOM 579 C C . VAL A 1 81 ? -15.273 4.363 30.127 1.00 62.78 81 VAL A C 1
ATOM 581 O O . VAL A 1 81 ? -15.338 3.133 30.202 1.00 62.78 81 VAL A O 1
ATOM 584 N N . PRO A 1 82 ? -16.263 5.143 30.605 1.00 58.78 82 PRO A N 1
ATOM 585 C CA . PRO A 1 82 ? -17.446 4.596 31.260 1.00 58.78 82 PRO A CA 1
ATOM 586 C C . PRO A 1 82 ? -18.229 3.680 30.310 1.00 58.78 82 PRO A C 1
ATOM 588 O O . PRO A 1 82 ? -18.634 4.108 29.226 1.00 58.78 82 PRO A O 1
ATOM 591 N N . GLY A 1 83 ? -18.453 2.429 30.725 1.00 61.12 83 GLY A N 1
ATOM 592 C CA . GLY A 1 83 ? -19.208 1.426 29.961 1.00 61.12 83 GLY A CA 1
ATOM 593 C C . GLY A 1 83 ? -18.364 0.510 29.068 1.00 61.12 83 GLY A C 1
ATOM 594 O O . GLY A 1 83 ? -18.924 -0.362 28.403 1.00 61.12 83 GLY A O 1
ATOM 595 N N . VAL A 1 84 ? -17.033 0.652 29.057 1.00 64.19 84 VAL A N 1
ATOM 596 C CA . VAL A 1 84 ? -16.160 -0.274 28.324 1.00 64.19 84 VAL A CA 1
ATOM 597 C C . VAL A 1 84 ? -16.099 -1.628 29.025 1.00 64.19 84 VAL A C 1
ATOM 599 O O . VAL A 1 84 ? -15.694 -1.758 30.174 1.00 64.19 84 VAL A O 1
ATOM 602 N N . THR A 1 85 ? -16.487 -2.662 28.286 1.00 72.00 85 THR A N 1
ATOM 603 C CA . THR A 1 85 ? -16.347 -4.069 28.669 1.00 72.00 85 THR A CA 1
ATOM 604 C C . THR A 1 85 ? -15.305 -4.720 27.767 1.00 72.00 85 THR A C 1
ATOM 606 O O . THR A 1 85 ? -15.179 -4.344 26.602 1.00 72.00 85 THR A O 1
ATOM 609 N N . ASN A 1 86 ? -14.620 -5.763 28.244 1.00 71.88 86 ASN A N 1
ATOM 610 C CA . ASN A 1 86 ? -13.650 -6.512 27.435 1.00 71.88 86 ASN A CA 1
ATOM 611 C C . ASN A 1 86 ? -14.240 -6.996 26.086 1.00 71.88 86 ASN A C 1
ATOM 613 O O . ASN A 1 86 ? -13.567 -6.974 25.061 1.00 71.88 86 ASN A O 1
ATOM 617 N N . ARG A 1 87 ? -15.544 -7.325 26.037 1.00 73.25 87 ARG A N 1
ATOM 618 C CA . ARG A 1 87 ? -16.255 -7.661 24.785 1.00 73.25 87 ARG A CA 1
ATOM 619 C C . ARG A 1 87 ? -16.251 -6.528 23.749 1.00 73.25 87 ARG A C 1
ATOM 621 O O . ARG A 1 87 ? -16.138 -6.815 22.564 1.00 73.25 87 ARG A O 1
ATOM 628 N N . ILE A 1 88 ? -16.353 -5.268 24.178 1.00 74.06 88 ILE A N 1
ATOM 629 C CA . ILE A 1 88 ? -16.331 -4.094 23.290 1.00 74.06 88 ILE A CA 1
ATOM 630 C C . ILE A 1 88 ? -14.928 -3.889 22.713 1.00 74.06 88 ILE A C 1
ATOM 632 O O . ILE A 1 88 ? -14.792 -3.610 21.527 1.00 74.06 88 ILE A O 1
ATOM 636 N N . ILE A 1 89 ? -13.882 -4.081 23.523 1.00 73.94 89 ILE A N 1
ATOM 637 C CA . ILE A 1 89 ? -12.484 -3.965 23.075 1.00 73.94 89 ILE A CA 1
ATOM 638 C C . ILE A 1 89 ? -12.174 -5.032 22.021 1.00 73.94 89 ILE A C 1
ATOM 640 O O . ILE A 1 89 ? -11.577 -4.731 20.984 1.00 73.94 89 ILE A O 1
ATOM 644 N N . VAL A 1 90 ? -12.628 -6.269 22.252 1.00 78.88 90 VAL A N 1
ATOM 645 C CA . VAL A 1 90 ? -12.485 -7.368 21.287 1.00 78.88 90 VAL A CA 1
ATOM 646 C C . VAL A 1 90 ? -13.246 -7.057 19.995 1.00 78.88 90 VAL A C 1
ATOM 648 O O . VAL A 1 90 ? -12.664 -7.166 18.919 1.00 78.88 90 VAL A O 1
ATOM 651 N N . ALA A 1 91 ? -14.499 -6.597 20.084 1.00 77.31 91 ALA A N 1
ATOM 652 C CA . ALA A 1 91 ? -15.299 -6.223 18.914 1.00 77.31 91 ALA A CA 1
ATOM 653 C C . ALA A 1 91 ? -14.686 -5.052 18.122 1.00 77.31 91 ALA A C 1
ATOM 655 O O . ALA A 1 91 ? -14.643 -5.093 16.896 1.00 77.31 91 ALA A O 1
ATOM 656 N N . ALA A 1 92 ? -14.156 -4.034 18.804 1.00 76.38 92 ALA A N 1
ATOM 657 C CA . ALA A 1 92 ? -13.472 -2.903 18.176 1.00 76.38 92 ALA A CA 1
ATOM 658 C C . ALA A 1 92 ? -12.161 -3.323 17.490 1.00 76.38 92 ALA A C 1
ATOM 660 O 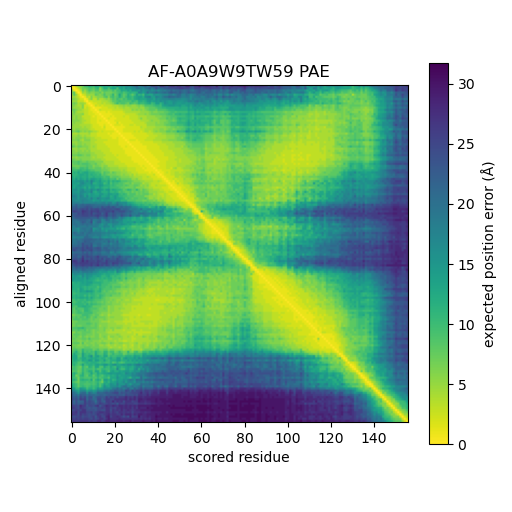O . ALA A 1 92 ? -11.831 -2.823 16.416 1.00 76.38 92 ALA A O 1
ATOM 661 N N . THR A 1 93 ? -11.431 -4.272 18.081 1.00 79.06 93 THR A N 1
ATOM 662 C CA . THR A 1 93 ? -10.203 -4.833 17.497 1.00 79.06 93 THR A CA 1
ATOM 663 C C . THR A 1 93 ? -10.499 -5.698 16.269 1.00 79.06 93 THR A C 1
ATOM 665 O O . THR A 1 93 ? -9.726 -5.713 15.315 1.00 79.06 93 THR A O 1
ATOM 668 N N . ASP A 1 94 ? -11.615 -6.421 16.259 1.00 82.50 94 ASP A N 1
ATOM 669 C CA . ASP A 1 94 ? -12.036 -7.190 15.086 1.00 82.50 94 ASP A CA 1
ATOM 670 C C . ASP A 1 94 ? -12.543 -6.279 13.952 1.00 82.50 94 ASP A C 1
ATOM 672 O O . ASP A 1 94 ? -12.181 -6.436 12.779 1.00 82.50 94 ASP A O 1
ATOM 676 N N . ALA A 1 95 ? -13.291 -5.233 14.312 1.00 82.25 95 ALA A N 1
ATOM 677 C CA . ALA A 1 95 ? -13.731 -4.204 13.378 1.00 82.25 95 ALA A CA 1
ATOM 678 C C . ALA A 1 95 ? -12.553 -3.437 12.760 1.00 82.25 95 ALA A C 1
ATOM 680 O O . ALA A 1 95 ? -12.553 -3.188 11.555 1.00 82.25 95 ALA A O 1
ATOM 681 N N . SER A 1 96 ? -11.511 -3.117 13.537 1.00 80.62 96 SER A N 1
ATOM 682 C CA . SER A 1 96 ? -10.319 -2.452 13.002 1.00 80.62 96 SER A CA 1
ATOM 683 C C . SER A 1 96 ? -9.581 -3.335 11.992 1.00 80.62 96 SER A C 1
ATOM 685 O O . SER A 1 96 ? -9.219 -2.848 10.920 1.00 80.62 96 SER A O 1
ATOM 687 N N . LYS A 1 97 ? -9.440 -4.646 12.246 1.00 84.31 97 LYS A N 1
ATOM 688 C CA . LYS A 1 97 ? -8.898 -5.602 11.256 1.00 84.31 97 LYS A CA 1
ATOM 689 C C . LYS A 1 97 ? -9.705 -5.593 9.958 1.00 84.31 97 LYS A C 1
ATOM 691 O O . LYS A 1 97 ? -9.123 -5.574 8.871 1.00 84.31 97 LYS A O 1
ATOM 696 N N . THR A 1 98 ? -11.031 -5.566 10.064 1.00 85.56 98 THR A N 1
ATOM 697 C CA . THR A 1 98 ? -11.929 -5.497 8.903 1.00 85.56 98 THR A CA 1
ATOM 698 C C . THR A 1 98 ? -11.748 -4.187 8.129 1.00 85.56 98 THR A C 1
ATOM 700 O O . THR A 1 98 ? -11.588 -4.215 6.905 1.00 85.56 98 THR A O 1
ATOM 703 N N . ALA A 1 99 ? -11.673 -3.051 8.823 1.00 84.06 99 ALA A N 1
ATOM 704 C CA . ALA A 1 99 ? -11.444 -1.739 8.219 1.00 84.06 99 ALA A CA 1
ATOM 705 C C . ALA A 1 99 ? -10.087 -1.650 7.497 1.00 84.06 99 ALA A C 1
ATOM 707 O O . ALA A 1 99 ? -9.999 -1.122 6.379 1.00 84.06 99 ALA A O 1
ATOM 708 N N . TYR A 1 100 ? -9.028 -2.210 8.093 1.00 85.62 100 TYR A N 1
ATOM 709 C CA . TYR A 1 100 ? -7.715 -2.307 7.452 1.00 85.62 100 TYR A CA 1
ATOM 710 C C . TYR A 1 100 ? -7.762 -3.195 6.210 1.00 85.62 100 TYR A C 1
ATOM 712 O O . TYR A 1 100 ? -7.262 -2.792 5.162 1.00 85.62 100 TYR A O 1
ATOM 720 N N . SER A 1 101 ? -8.418 -4.356 6.283 1.00 87.50 101 SER A N 1
ATOM 721 C CA . SER A 1 101 ? -8.602 -5.253 5.133 1.00 87.50 101 SER A CA 1
ATOM 722 C C . SER A 1 101 ? -9.282 -4.545 3.951 1.00 87.50 101 SER A C 1
ATOM 724 O O . SER A 1 101 ? -8.790 -4.592 2.818 1.00 87.50 101 SER A O 1
ATOM 726 N N . GLN A 1 102 ? -10.359 -3.793 4.206 1.00 86.44 102 GLN A N 1
ATOM 727 C CA . GLN A 1 102 ? -11.039 -3.007 3.170 1.00 86.44 102 GLN A CA 1
ATOM 728 C C . GLN A 1 102 ? -10.150 -1.901 2.583 1.00 86.44 102 GLN A C 1
ATOM 730 O O . GLN A 1 102 ? -10.151 -1.668 1.368 1.00 86.44 102 GLN A O 1
ATOM 735 N N . SER A 1 103 ? -9.369 -1.234 3.433 1.00 87.31 103 SER A N 1
ATOM 736 C CA . SER A 1 103 ? -8.444 -0.180 3.008 1.00 87.31 103 SER A CA 1
ATOM 737 C C . SER A 1 103 ? -7.331 -0.748 2.120 1.00 87.31 103 SER A C 1
ATOM 739 O O . SER A 1 103 ? -7.086 -0.225 1.030 1.00 87.31 103 SER A O 1
ATOM 741 N N . PHE A 1 104 ? -6.734 -1.881 2.503 1.00 87.38 104 PHE A N 1
ATOM 742 C CA . PHE A 1 104 ? -5.711 -2.563 1.705 1.00 87.38 104 PHE A CA 1
ATOM 743 C C . PHE A 1 104 ? -6.241 -3.068 0.368 1.00 87.38 104 PHE A C 1
ATOM 745 O O . PHE A 1 104 ? -5.550 -2.938 -0.641 1.00 87.38 104 PHE A O 1
ATOM 752 N N . ARG A 1 105 ? -7.480 -3.569 0.308 1.00 89.00 105 ARG A N 1
ATOM 753 C CA . ARG A 1 105 ? -8.097 -3.978 -0.965 1.00 89.00 105 ARG A CA 1
ATOM 754 C C . ARG A 1 105 ? -8.102 -2.843 -1.995 1.00 89.00 105 ARG A C 1
ATOM 756 O O . ARG A 1 105 ? -7.877 -3.088 -3.178 1.00 89.00 105 ARG A O 1
ATOM 763 N N . THR A 1 106 ? -8.312 -1.603 -1.550 1.00 88.12 106 THR A N 1
ATOM 764 C CA . TH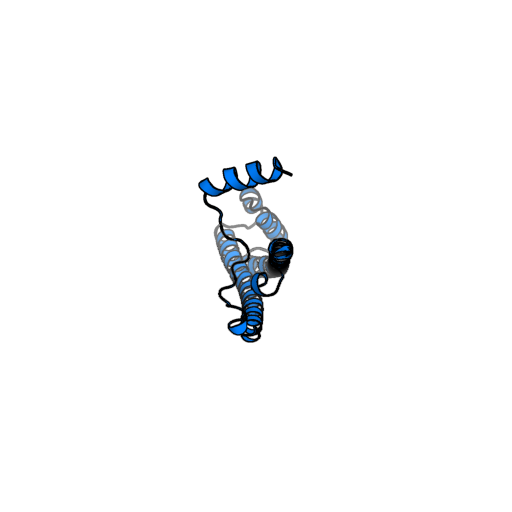R A 1 106 ? -8.252 -0.425 -2.430 1.00 88.12 106 THR A CA 1
ATOM 765 C C . THR A 1 106 ? -6.828 -0.183 -2.940 1.00 88.12 106 THR A C 1
ATOM 767 O O . THR A 1 106 ? -6.641 0.063 -4.128 1.00 88.12 106 THR A O 1
ATOM 770 N N . VAL A 1 107 ? -5.819 -0.311 -2.073 1.00 89.56 107 VAL A N 1
ATOM 771 C CA . VAL A 1 107 ? -4.396 -0.174 -2.438 1.00 89.56 107 VAL A CA 1
ATOM 772 C C . VAL A 1 107 ? -3.979 -1.237 -3.462 1.00 89.56 107 VAL A C 1
ATOM 774 O O . VAL A 1 107 ? -3.318 -0.914 -4.449 1.00 89.56 107 VAL A O 1
ATOM 777 N N . PHE A 1 108 ? -4.421 -2.486 -3.290 1.00 88.12 108 PHE A N 1
ATOM 778 C CA . PHE A 1 108 ? -4.170 -3.557 -4.258 1.00 88.12 108 PHE A CA 1
ATOM 779 C C . PHE A 1 108 ? -4.787 -3.269 -5.629 1.00 88.12 108 PHE A C 1
ATOM 781 O O . PHE A 1 108 ? -4.147 -3.520 -6.646 1.00 88.12 108 PHE A O 1
ATOM 788 N N . LEU A 1 109 ? -5.991 -2.693 -5.673 1.00 89.81 109 LEU A N 1
ATOM 789 C CA . LEU A 1 109 ? -6.624 -2.316 -6.937 1.00 89.81 109 LEU A CA 1
ATOM 790 C C . LEU A 1 109 ? -5.822 -1.231 -7.676 1.00 89.81 109 LEU A C 1
ATOM 792 O O . LEU A 1 109 ? -5.668 -1.302 -8.891 1.00 89.81 109 LEU A O 1
ATOM 796 N N . VAL A 1 110 ? -5.259 -0.264 -6.943 1.00 89.25 110 VAL A N 1
ATOM 797 C CA . VAL A 1 110 ? -4.367 0.764 -7.510 1.00 89.25 110 VAL A CA 1
ATOM 798 C C . VAL A 1 110 ? -3.084 0.132 -8.059 1.00 89.25 110 VAL A C 1
ATOM 800 O O . VAL A 1 110 ? -2.658 0.473 -9.160 1.00 89.25 110 VAL A O 1
ATOM 803 N N . SER A 1 111 ? -2.500 -0.822 -7.330 1.00 88.50 111 SER A N 1
ATOM 804 C CA . SER A 1 111 ? -1.305 -1.561 -7.762 1.00 88.50 111 SER A CA 1
ATOM 805 C C . SER A 1 111 ? -1.507 -2.312 -9.075 1.00 88.50 111 SER A C 1
ATOM 807 O O . SER A 1 111 ? -0.660 -2.236 -9.970 1.00 88.50 111 SER A O 1
ATOM 809 N N . ILE A 1 112 ? -2.667 -2.948 -9.240 1.00 91.69 112 ILE A N 1
ATOM 810 C CA . ILE A 1 112 ? -3.018 -3.642 -10.482 1.00 91.69 112 ILE A CA 1
ATOM 811 C C . ILE A 1 112 ? -3.025 -2.668 -11.669 1.00 91.69 112 ILE A C 1
ATOM 813 O O . ILE A 1 112 ? -2.471 -2.996 -12.715 1.00 91.69 112 ILE A O 1
ATOM 817 N N . SER A 1 113 ? -3.562 -1.454 -11.513 1.00 90.06 11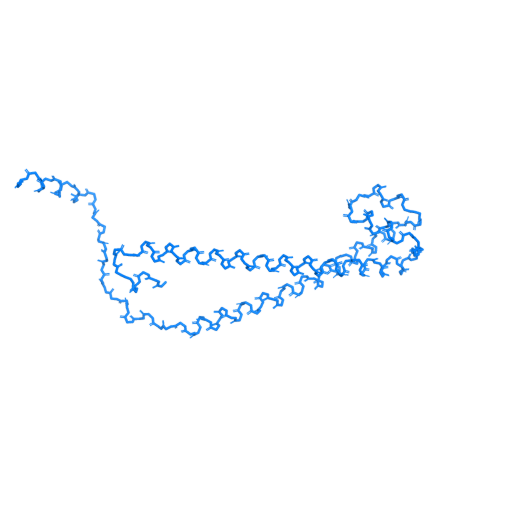3 SER A N 1
ATOM 818 C CA . SER A 1 113 ? -3.579 -0.449 -12.588 1.00 90.06 113 SER A CA 1
ATOM 819 C C . SER A 1 113 ? -2.175 -0.046 -13.055 1.00 90.06 113 SER A C 1
ATOM 821 O O . SER A 1 113 ? -1.931 0.055 -14.258 1.00 90.06 113 SER A O 1
ATOM 823 N N . PHE A 1 114 ? -1.229 0.137 -12.126 1.00 88.25 114 PHE A N 1
ATOM 824 C CA . PHE A 1 114 ? 0.172 0.412 -12.473 1.00 88.25 114 PHE A CA 1
ATOM 825 C C . PHE A 1 114 ? 0.851 -0.792 -13.136 1.00 88.25 114 PHE A C 1
ATOM 827 O O . PHE A 1 114 ? 1.623 -0.616 -14.080 1.00 88.25 114 PHE A O 1
ATOM 834 N N . GLY A 1 115 ? 0.534 -2.008 -12.685 1.00 89.31 115 GLY A N 1
ATOM 835 C CA . GLY A 1 115 ? 1.000 -3.242 -13.316 1.00 89.31 115 GLY A CA 1
ATOM 836 C C . GLY A 1 115 ? 0.545 -3.350 -14.771 1.00 89.31 115 GLY A C 1
ATOM 837 O O . GLY A 1 115 ? 1.371 -3.568 -15.652 1.00 89.31 115 GLY A O 1
ATOM 838 N N . VAL A 1 116 ? -0.740 -3.102 -15.041 1.00 93.06 116 VAL A N 1
ATOM 839 C CA . VAL A 1 116 ? -1.302 -3.117 -16.403 1.00 93.06 116 VAL A CA 1
ATOM 840 C C . VAL A 1 116 ? -0.616 -2.083 -1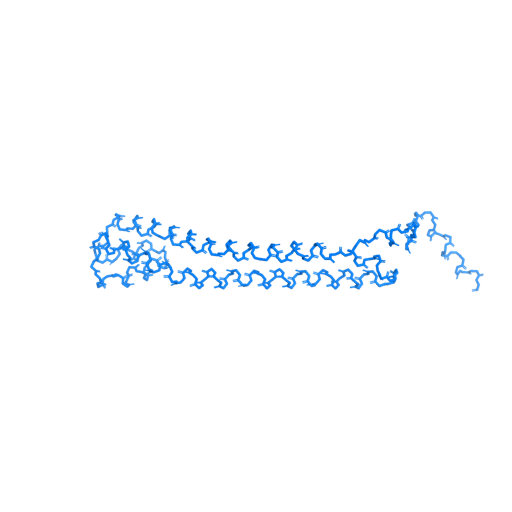7.295 1.00 93.06 116 VAL A C 1
ATOM 842 O O . VAL A 1 116 ? -0.218 -2.412 -18.413 1.00 93.06 116 VAL A O 1
ATOM 845 N N . LEU A 1 117 ? -0.411 -0.858 -16.802 1.00 89.56 117 LEU A N 1
ATOM 846 C CA . LEU A 1 117 ? 0.307 0.172 -17.554 1.00 89.56 117 LEU A CA 1
ATOM 847 C C . LEU A 1 117 ? 1.749 -0.259 -17.877 1.00 89.56 117 LEU A C 1
ATOM 849 O O . LEU A 1 117 ? 2.215 -0.053 -18.997 1.00 89.56 117 LEU A O 1
ATOM 853 N N . SER A 1 118 ? 2.433 -0.911 -16.931 1.00 87.94 118 SER A N 1
ATOM 854 C CA . SER A 1 118 ? 3.769 -1.475 -17.155 1.00 87.94 118 SER A CA 1
ATOM 855 C C . SER A 1 118 ? 3.762 -2.585 -18.204 1.00 87.94 118 SER A C 1
ATOM 857 O O . SER A 1 118 ? 4.685 -2.662 -19.012 1.00 87.94 118 SER A O 1
ATOM 859 N N . THR A 1 119 ? 2.745 -3.447 -18.213 1.00 91.25 119 THR A N 1
ATOM 860 C CA . THR A 1 119 ? 2.616 -4.508 -19.219 1.00 91.25 119 THR A CA 1
ATOM 861 C C . THR A 1 119 ? 2.387 -3.920 -20.607 1.00 91.25 119 THR A C 1
ATOM 863 O O . THR A 1 119 ? 3.011 -4.363 -21.566 1.00 91.25 119 THR A O 1
ATOM 866 N N . ILE A 1 120 ? 1.556 -2.881 -20.721 1.00 91.94 120 ILE A N 1
ATOM 867 C CA . ILE A 1 120 ? 1.342 -2.164 -21.985 1.00 91.94 120 ILE A CA 1
ATOM 868 C C . ILE A 1 120 ? 2.656 -1.536 -22.466 1.00 91.94 120 ILE A C 1
ATOM 870 O O . ILE A 1 120 ? 3.044 -1.742 -23.612 1.00 91.94 120 ILE A O 1
ATOM 874 N N . ALA A 1 121 ? 3.390 -0.846 -21.590 1.00 86.12 121 ALA A N 1
ATOM 875 C CA . ALA A 1 121 ? 4.692 -0.270 -21.935 1.00 86.12 121 ALA A CA 1
ATOM 876 C C . ALA A 1 121 ? 5.718 -1.334 -22.380 1.00 86.12 121 ALA A C 1
ATOM 878 O O . ALA A 1 121 ? 6.505 -1.092 -23.297 1.00 86.12 121 ALA A O 1
ATOM 879 N N . ALA A 1 122 ? 5.687 -2.524 -21.773 1.00 87.12 122 ALA A N 1
ATOM 880 C CA . ALA A 1 122 ? 6.523 -3.646 -22.192 1.00 87.12 122 ALA A CA 1
ATOM 881 C C . ALA A 1 122 ? 6.136 -4.164 -23.588 1.00 87.12 122 ALA A C 1
ATOM 883 O O . ALA A 1 122 ? 7.022 -4.452 -24.385 1.00 87.12 122 ALA A O 1
ATOM 884 N N . MET A 1 123 ? 4.840 -4.224 -23.915 1.00 85.75 123 MET A N 1
ATOM 885 C CA . MET A 1 123 ? 4.373 -4.644 -25.244 1.00 85.75 123 MET A CA 1
ATOM 886 C C . MET A 1 123 ? 4.722 -3.642 -26.353 1.00 85.75 123 MET A C 1
ATOM 888 O O . MET A 1 123 ? 4.943 -4.052 -27.486 1.00 85.75 123 MET A O 1
ATOM 892 N N . LEU A 1 124 ? 4.787 -2.342 -26.045 1.00 83.25 124 LEU A N 1
ATOM 893 C CA . LEU A 1 124 ? 5.213 -1.308 -27.000 1.00 83.25 124 LEU A CA 1
ATOM 894 C C . LEU A 1 124 ? 6.742 -1.190 -27.146 1.00 83.25 124 LEU A C 1
ATOM 896 O O . LEU A 1 124 ? 7.211 -0.402 -27.968 1.00 83.25 124 LEU A O 1
ATOM 900 N N . SER A 1 125 ? 7.532 -1.932 -26.364 1.00 81.31 125 SER A N 1
ATOM 901 C CA . SER A 1 125 ? 8.989 -1.896 -26.499 1.00 81.31 125 SER A CA 1
ATOM 902 C C . SER A 1 125 ? 9.424 -2.584 -27.796 1.00 81.31 125 SER A C 1
ATOM 904 O O . SER A 1 125 ? 9.153 -3.761 -28.010 1.00 81.31 125 SER A O 1
ATOM 906 N N . VAL A 1 126 ? 10.105 -1.827 -28.659 1.00 73.75 126 VAL A N 1
ATOM 907 C CA . VAL A 1 126 ? 10.654 -2.302 -29.938 1.00 73.75 126 VAL A CA 1
ATOM 908 C C . VAL A 1 126 ? 11.770 -3.322 -29.700 1.00 73.75 126 VAL A C 1
ATOM 910 O O . VAL A 1 126 ? 12.607 -3.140 -28.812 1.00 73.75 126 VAL A O 1
ATOM 913 N N . SER A 1 127 ? 11.790 -4.381 -30.514 1.00 71.69 127 SER A N 1
ATOM 914 C CA . SER A 1 127 ? 12.851 -5.391 -30.525 1.00 71.69 127 SER A CA 1
ATOM 915 C C . SER A 1 127 ? 14.221 -4.748 -30.744 1.00 71.69 127 SER A C 1
ATOM 917 O O . SER A 1 127 ? 14.413 -3.954 -31.659 1.00 71.69 127 SER A O 1
ATOM 919 N N . VAL A 1 128 ? 15.185 -5.106 -29.896 1.00 63.50 128 VAL A N 1
ATOM 920 C CA . VAL A 1 128 ? 16.554 -4.553 -29.898 1.00 63.50 128 VAL A CA 1
ATOM 921 C C . VAL A 1 128 ? 17.530 -5.474 -30.649 1.00 63.50 128 VAL A C 1
ATOM 923 O O . VAL A 1 128 ? 18.741 -5.294 -30.567 1.00 63.50 128 VAL A O 1
ATOM 926 N N . ASP A 1 129 ? 16.994 -6.465 -31.368 1.00 66.31 129 ASP A N 1
ATOM 927 C CA . ASP A 1 129 ? 17.749 -7.539 -32.022 1.00 66.31 129 ASP A CA 1
ATOM 928 C C . ASP A 1 129 ? 18.754 -6.983 -33.044 1.00 66.31 129 ASP A C 1
ATOM 930 O O . ASP A 1 129 ? 19.925 -7.346 -33.027 1.00 66.31 129 ASP A O 1
ATOM 934 N N . ASP A 1 130 ? 18.352 -5.963 -33.809 1.00 66.56 130 ASP A N 1
ATOM 935 C CA . ASP A 1 130 ? 19.205 -5.284 -34.799 1.00 66.56 130 ASP A CA 1
ATOM 936 C C . ASP A 1 130 ? 20.380 -4.484 -34.194 1.00 66.56 130 ASP A C 1
ATOM 938 O O . ASP A 1 130 ? 21.223 -3.961 -34.924 1.00 66.56 130 ASP A O 1
ATOM 942 N N . LYS A 1 131 ? 20.438 -4.320 -32.865 1.00 63.38 131 LYS A N 1
ATOM 943 C CA . LYS A 1 131 ? 21.522 -3.608 -32.159 1.00 63.38 131 LYS A CA 1
ATOM 944 C C . LYS A 1 131 ? 22.448 -4.544 -31.379 1.00 63.38 131 LYS A C 1
ATOM 946 O O . LYS A 1 131 ? 23.380 -4.062 -30.734 1.00 63.38 131 LYS A O 1
ATOM 951 N N . LEU A 1 132 ? 22.216 -5.855 -31.433 1.00 63.22 132 LEU A N 1
ATOM 952 C CA . LEU A 1 132 ? 23.083 -6.881 -30.850 1.00 63.22 132 LEU A CA 1
ATOM 953 C C . LEU A 1 132 ? 24.182 -7.280 -31.847 1.00 63.22 132 LEU A C 1
ATOM 955 O O . LEU A 1 132 ? 24.210 -8.405 -32.335 1.00 63.22 132 LEU A O 1
ATOM 959 N N . ASP A 1 133 ? 25.087 -6.355 -32.163 1.00 73.31 133 ASP A N 1
ATOM 960 C CA . ASP A 1 133 ? 26.267 -6.671 -32.977 1.00 73.31 133 ASP A CA 1
ATOM 961 C C . ASP A 1 133 ? 27.465 -7.076 -32.090 1.00 73.31 133 ASP A C 1
ATOM 963 O O . ASP A 1 133 ? 27.522 -6.720 -30.911 1.00 73.31 133 ASP A O 1
ATOM 967 N N . ASN A 1 134 ? 28.459 -7.789 -32.636 1.00 69.25 134 ASN A N 1
ATOM 968 C CA . ASN A 1 134 ? 29.664 -8.242 -31.901 1.00 69.25 134 ASN A CA 1
ATOM 969 C C . ASN A 1 134 ? 30.654 -7.098 -31.565 1.00 69.25 134 ASN A C 1
ATOM 971 O O . ASN A 1 134 ? 31.845 -7.324 -31.331 1.00 69.25 134 ASN A O 1
ATOM 975 N N . ALA A 1 135 ? 30.180 -5.853 -31.549 1.00 66.56 135 ALA A N 1
ATOM 976 C CA . ALA A 1 135 ? 30.973 -4.671 -31.261 1.00 66.56 135 ALA A CA 1
ATOM 977 C C . ALA A 1 135 ? 31.268 -4.571 -29.755 1.00 66.56 135 ALA A C 1
ATOM 979 O O . ALA A 1 135 ? 30.381 -4.356 -28.929 1.00 66.56 135 ALA A O 1
ATOM 980 N N . ILE A 1 136 ? 32.543 -4.706 -29.390 1.00 66.62 136 ILE A N 1
ATOM 981 C CA . ILE A 1 136 ? 33.008 -4.619 -28.002 1.00 66.62 136 ILE A CA 1
ATOM 982 C C . ILE A 1 136 ? 33.469 -3.181 -27.738 1.00 66.62 136 ILE A C 1
ATOM 984 O O . ILE A 1 136 ? 34.493 -2.754 -28.266 1.00 66.62 136 ILE A O 1
ATOM 988 N N . ALA A 1 137 ? 32.723 -2.442 -26.913 1.00 66.25 137 ALA A N 1
ATOM 989 C CA . ALA A 1 137 ? 33.002 -1.038 -26.589 1.00 66.25 137 ALA A CA 1
ATOM 990 C C . ALA A 1 137 ? 34.331 -0.824 -25.833 1.00 66.25 137 ALA A C 1
ATOM 992 O O . ALA A 1 137 ? 34.992 0.192 -26.021 1.00 66.25 137 ALA A O 1
ATOM 993 N N . ALA A 1 138 ? 34.731 -1.783 -24.995 1.00 66.69 138 ALA A N 1
ATOM 994 C CA . ALA A 1 138 ? 36.020 -1.795 -24.314 1.00 66.69 138 ALA A CA 1
ATOM 995 C C . ALA A 1 138 ? 36.463 -3.247 -24.102 1.00 66.69 138 ALA A C 1
ATOM 997 O O . ALA A 1 138 ? 35.738 -4.037 -23.493 1.00 66.69 138 ALA A O 1
ATOM 998 N N . LYS A 1 139 ? 37.643 -3.617 -24.611 1.00 70.25 139 LYS A N 1
ATOM 999 C CA . LYS A 1 139 ? 38.274 -4.897 -24.266 1.00 70.25 139 LYS A CA 1
ATOM 1000 C C . LYS A 1 139 ? 38.933 -4.751 -22.899 1.00 70.25 139 LYS A C 1
ATOM 1002 O O . LYS A 1 139 ? 39.685 -3.808 -22.678 1.00 70.25 139 LYS A O 1
ATOM 1007 N N . LEU A 1 140 ? 38.665 -5.690 -21.995 1.00 72.69 140 LEU A N 1
ATOM 1008 C CA . LEU A 1 140 ? 39.422 -5.808 -20.753 1.00 72.69 140 LEU A CA 1
ATOM 1009 C C . LEU A 1 140 ? 40.855 -6.204 -21.115 1.00 72.69 140 LEU A C 1
ATOM 1011 O O . LEU A 1 140 ? 41.106 -7.339 -21.516 1.00 72.69 140 LEU A O 1
ATOM 1015 N N . LEU A 1 141 ? 41.779 -5.252 -21.018 1.00 69.06 141 LEU A N 1
ATOM 1016 C CA . LEU A 1 141 ? 43.205 -5.542 -21.062 1.00 69.06 141 LEU A CA 1
ATOM 1017 C C . LEU A 1 141 ? 43.545 -6.299 -19.774 1.00 69.06 141 LEU A C 1
ATOM 1019 O O . LEU A 1 141 ? 43.330 -5.796 -18.672 1.00 69.06 141 LEU A O 1
ATOM 1023 N N . GLY A 1 142 ? 44.008 -7.541 -19.919 1.00 66.50 142 GLY A N 1
ATOM 1024 C CA . GLY A 1 142 ? 44.602 -8.282 -18.811 1.00 66.50 142 GLY A CA 1
ATOM 1025 C C . GLY A 1 142 ? 45.836 -7.544 -18.297 1.00 66.50 142 GLY A C 1
ATOM 1026 O O . GLY A 1 142 ? 46.481 -6.813 -19.048 1.00 66.50 142 GLY A O 1
ATOM 1027 N N . THR A 1 143 ? 46.151 -7.737 -17.017 1.00 60.69 143 THR A N 1
ATOM 1028 C CA . THR A 1 143 ? 47.224 -7.059 -16.270 1.00 60.69 143 THR A CA 1
ATOM 1029 C C . THR A 1 143 ? 48.586 -7.025 -16.986 1.00 60.69 143 THR A C 1
ATOM 1031 O O . THR A 1 143 ? 49.370 -6.119 -16.725 1.00 60.69 143 THR A O 1
ATOM 1034 N N . ASP A 1 144 ? 48.848 -7.927 -17.935 1.00 55.97 144 ASP A N 1
ATOM 1035 C CA . ASP A 1 144 ? 50.083 -7.960 -18.729 1.00 55.97 144 ASP A CA 1
ATOM 1036 C C . ASP A 1 144 ? 50.222 -6.822 -19.762 1.00 55.97 144 ASP A C 1
ATOM 1038 O O . ASP A 1 144 ? 51.337 -6.448 -20.105 1.00 55.97 144 ASP A O 1
ATOM 1042 N N . ALA A 1 145 ? 49.129 -6.204 -20.229 1.00 54.28 145 ALA A N 1
ATOM 1043 C CA . ALA A 1 145 ? 49.199 -5.155 -21.258 1.00 54.28 145 ALA A CA 1
ATOM 1044 C C . ALA A 1 145 ? 49.350 -3.725 -20.698 1.00 54.28 145 ALA A C 1
ATOM 1046 O O . ALA A 1 145 ? 49.587 -2.783 -21.450 1.00 54.28 145 ALA A O 1
ATOM 1047 N N . SER A 1 146 ? 49.234 -3.545 -19.376 1.00 51.53 146 SER A N 1
ATOM 1048 C CA . SER A 1 146 ? 49.351 -2.222 -18.746 1.00 51.53 146 SER A CA 1
ATOM 1049 C C . SER A 1 146 ? 50.802 -1.739 -18.609 1.00 51.53 146 SER A C 1
ATOM 1051 O O . SER A 1 146 ? 51.009 -0.572 -18.288 1.00 51.53 146 SER A O 1
ATOM 1053 N N . GLN A 1 147 ? 51.799 -2.605 -18.830 1.00 48.56 147 GLN A N 1
ATOM 1054 C CA . GLN A 1 147 ? 53.212 -2.203 -18.857 1.00 48.56 147 GLN A CA 1
ATOM 1055 C C . GLN A 1 147 ? 53.667 -1.708 -20.237 1.00 48.56 147 GLN A C 1
ATOM 1057 O O . GLN A 1 147 ? 54.548 -0.857 -20.300 1.00 48.56 147 GLN A O 1
ATOM 1062 N N . GLU A 1 148 ? 53.049 -2.177 -21.324 1.00 51.59 148 GLU A N 1
ATOM 1063 C CA . GLU A 1 148 ? 53.476 -1.836 -22.688 1.00 51.59 148 GLU A CA 1
ATOM 1064 C C . GLU A 1 148 ? 53.040 -0.413 -23.080 1.00 51.59 148 GLU A C 1
ATOM 1066 O O . GLU A 1 148 ? 53.844 0.363 -23.587 1.00 51.59 148 GLU A O 1
ATOM 1071 N N . SER A 1 149 ? 51.823 0.008 -22.704 1.00 51.38 149 SER A N 1
ATOM 1072 C CA . SER A 1 149 ? 51.328 1.361 -23.010 1.00 51.38 149 SER A CA 1
ATOM 1073 C C . SER A 1 149 ? 51.980 2.480 -22.188 1.00 51.38 149 SER A C 1
ATOM 1075 O O . SER A 1 149 ? 51.908 3.633 -22.584 1.00 51.38 149 SER A O 1
ATOM 1077 N N . ILE A 1 150 ? 52.600 2.171 -21.042 1.00 49.91 150 ILE A N 1
ATOM 1078 C CA . ILE A 1 150 ? 53.331 3.170 -20.237 1.00 49.91 150 ILE A CA 1
ATOM 1079 C C . ILE A 1 150 ? 54.748 3.388 -20.799 1.00 49.91 150 ILE A C 1
ATOM 1081 O O . ILE A 1 150 ? 55.332 4.450 -20.589 1.00 49.91 150 ILE A O 1
ATOM 1085 N N . ASN A 1 151 ? 55.296 2.410 -21.529 1.00 50.12 151 ASN A N 1
ATOM 1086 C CA . ASN A 1 151 ? 56.643 2.497 -22.088 1.00 50.12 151 ASN A CA 1
ATOM 1087 C C . ASN A 1 151 ? 56.670 3.190 -23.466 1.00 50.12 151 ASN A C 1
ATOM 1089 O O . ASN A 1 151 ? 57.631 3.895 -23.758 1.00 50.12 151 ASN A O 1
ATOM 1093 N N . ASP A 1 152 ? 55.605 3.072 -24.270 1.00 47.72 152 ASP A N 1
ATOM 1094 C CA . ASP A 1 152 ? 55.493 3.762 -25.571 1.00 47.72 152 ASP A CA 1
ATOM 1095 C C . ASP A 1 152 ? 55.274 5.288 -25.444 1.00 47.72 152 ASP A C 1
ATOM 1097 O O . ASP A 1 152 ? 55.722 6.049 -26.299 1.00 47.72 152 ASP A O 1
ATOM 1101 N N . ASP A 1 153 ? 54.672 5.772 -24.349 1.00 49.53 153 ASP A N 1
ATOM 1102 C CA . ASP A 1 153 ? 54.535 7.216 -24.063 1.00 49.53 153 ASP A CA 1
ATOM 1103 C C . ASP A 1 153 ? 55.845 7.866 -23.547 1.00 49.53 153 ASP A C 1
ATOM 1105 O O . ASP A 1 153 ? 55.886 9.069 -23.276 1.00 49.53 153 ASP A O 1
ATOM 1109 N N . GLN A 1 154 ? 56.929 7.097 -23.376 1.00 47.06 154 GLN A N 1
ATOM 1110 C CA . GLN A 1 154 ? 58.261 7.604 -23.002 1.00 47.06 154 GLN A CA 1
ATOM 1111 C C . GLN A 1 154 ? 59.258 7.632 -24.178 1.00 47.06 154 GLN A C 1
ATOM 1113 O O . GLN A 1 154 ? 60.343 8.194 -24.020 1.00 47.06 154 GLN A O 1
ATOM 1118 N N . GLU A 1 155 ? 58.910 7.085 -25.351 1.00 43.72 155 GLU A N 1
ATOM 1119 C CA . GLU A 1 155 ? 59.780 7.043 -26.542 1.00 43.72 155 GLU A CA 1
ATOM 1120 C C . GLU A 1 155 ? 59.262 7.917 -27.705 1.00 43.72 155 GLU A C 1
ATOM 1122 O O . GLU A 1 155 ? 59.410 7.583 -28.882 1.00 43.72 155 GLU A O 1
ATOM 1127 N N . LYS A 1 156 ? 58.669 9.079 -27.399 1.00 33.72 156 LYS A N 1
ATOM 1128 C CA . LYS A 1 156 ? 58.444 10.130 -28.402 1.00 33.72 156 LYS A CA 1
ATOM 1129 C C . LYS A 1 156 ? 58.581 11.545 -27.853 1.00 33.72 156 LYS A C 1
ATOM 1131 O O . LYS A 1 156 ? 57.991 11.835 -26.793 1.00 33.72 156 LYS A O 1
#